Protein AF-A0A1B1ZLS1-F1 (afdb_monomer)

Mean predicted aligned error: 13.49 Å

Radius of gyration: 28.77 Å; Cα contacts (8 Å, |Δi|>4): 94; chains: 1; bounding box: 48×84×55 Å

Foldseek 3Di:
DPDALQNLLQVLLVVVVLLVVLLVQFDADPVQFTPNCCVPVVDGHGPPDSSNSSSVSSVVVNVVVPPPPDPPPDPPPDDDDDDDDDDDDDDDD

Nearest PDB structures (foldseek):
  6x26-assembly1_I  TM=3.220E-01  e=4.247E+00  Escherichia coli

Structure (mmCIF, N/CA/C/O backbone):
data_AF-A0A1B1ZLS1-F1
#
_entry.id   AF-A0A1B1ZLS1-F1
#
loop_
_atom_site.group_PDB
_atom_site.id
_atom_site.type_symbol
_atom_site.label_atom_id
_atom_site.label_alt_id
_atom_site.label_comp_id
_atom_site.label_asym_id
_atom_site.label_entity_id
_atom_site.label_seq_id
_atom_site.pdbx_PDB_ins_code
_atom_site.Cartn_x
_atom_site.Cartn_y
_atom_site.Cartn_z
_atom_site.occupancy
_atom_site.B_iso_or_equiv
_atom_site.auth_seq_id
_atom_site.auth_comp_id
_atom_site.auth_asym_id
_atom_site.auth_atom_id
_atom_site.pdbx_PDB_model_num
ATOM 1 N N . MET A 1 1 ? -14.140 11.922 -5.857 1.00 44.97 1 MET A N 1
ATOM 2 C CA . MET A 1 1 ? -13.443 10.874 -6.634 1.00 44.97 1 MET A CA 1
ATOM 3 C C . MET A 1 1 ? -12.760 9.905 -5.676 1.00 44.97 1 MET A C 1
ATOM 5 O O . MET A 1 1 ? -11.661 10.181 -5.214 1.00 44.97 1 MET A O 1
ATOM 9 N N . THR A 1 2 ? -13.402 8.796 -5.311 1.00 52.16 2 THR A N 1
ATOM 10 C CA . THR A 1 2 ? -12.696 7.686 -4.654 1.00 52.16 2 THR A CA 1
ATOM 11 C C . THR A 1 2 ? -11.894 6.959 -5.724 1.00 52.16 2 THR A C 1
ATOM 13 O O . THR A 1 2 ? -12.489 6.278 -6.550 1.00 52.16 2 THR A O 1
ATOM 16 N N . ARG A 1 3 ? -10.568 7.144 -5.748 1.00 62.81 3 ARG A N 1
ATOM 17 C CA . ARG A 1 3 ? -9.669 6.304 -6.556 1.00 62.81 3 ARG A CA 1
ATOM 18 C C . ARG A 1 3 ? -9.963 4.841 -6.217 1.00 62.81 3 ARG A C 1
ATOM 20 O O . ARG A 1 3 ? -9.918 4.478 -5.038 1.00 62.81 3 ARG A O 1
ATOM 27 N N . ASP A 1 4 ? -10.329 4.056 -7.223 1.00 87.62 4 ASP A N 1
ATOM 28 C CA . ASP A 1 4 ? -10.659 2.645 -7.052 1.00 87.62 4 ASP A CA 1
ATOM 29 C C . ASP A 1 4 ? -9.405 1.858 -6.634 1.00 87.62 4 ASP A C 1
ATOM 31 O O . ASP A 1 4 ? -8.278 2.225 -6.984 1.00 87.62 4 ASP A O 1
ATOM 35 N N . VAL A 1 5 ? -9.584 0.775 -5.873 1.00 86.94 5 VAL A N 1
ATOM 36 C CA . VAL A 1 5 ? -8.478 -0.103 -5.445 1.00 86.94 5 VAL A CA 1
ATOM 37 C C . VAL A 1 5 ? -7.700 -0.624 -6.659 1.00 86.94 5 VAL A C 1
ATOM 39 O O . VAL A 1 5 ? -6.477 -0.734 -6.591 1.00 86.94 5 VAL A O 1
ATOM 42 N N . SER A 1 6 ? -8.380 -0.844 -7.785 1.00 91.25 6 SER A N 1
ATOM 43 C CA . SER A 1 6 ? -7.782 -1.306 -9.040 1.00 91.25 6 SER A CA 1
ATOM 44 C C . SER A 1 6 ? -6.842 -0.278 -9.669 1.00 91.25 6 SER A C 1
ATOM 46 O O . SER A 1 6 ? -5.780 -0.642 -10.172 1.00 91.25 6 SER A O 1
ATOM 48 N N . ASP A 1 7 ? -7.192 1.009 -9.631 1.00 91.38 7 ASP A N 1
ATOM 49 C CA . ASP A 1 7 ? -6.336 2.069 -10.177 1.00 91.38 7 ASP A CA 1
ATOM 50 C C . ASP A 1 7 ? -5.072 2.229 -9.342 1.00 91.38 7 ASP A C 1
ATOM 52 O O . ASP A 1 7 ? -3.968 2.342 -9.877 1.00 91.38 7 ASP A O 1
ATOM 56 N N . LEU A 1 8 ? -5.223 2.171 -8.017 1.00 92.88 8 LEU A N 1
ATOM 57 C CA . LEU A 1 8 ? -4.078 2.180 -7.120 1.00 92.88 8 LEU A CA 1
ATOM 58 C C . LEU A 1 8 ? -3.209 0.928 -7.311 1.00 92.88 8 LEU A C 1
ATOM 60 O O . LEU A 1 8 ? -1.987 1.035 -7.325 1.00 92.88 8 LEU A O 1
ATOM 64 N N . ALA A 1 9 ? -3.815 -0.242 -7.513 1.00 94.31 9 ALA A N 1
ATOM 65 C CA . ALA A 1 9 ? -3.086 -1.480 -7.764 1.00 94.31 9 ALA A CA 1
ATOM 66 C C . ALA A 1 9 ? -2.235 -1.412 -9.039 1.00 94.31 9 ALA A C 1
ATOM 68 O O . ALA A 1 9 ? -1.094 -1.869 -9.030 1.00 94.31 9 ALA A O 1
ATOM 69 N N . ARG A 1 10 ? -2.752 -0.808 -10.119 1.00 93.38 10 ARG A N 1
ATOM 70 C CA . ARG A 1 10 ? -1.990 -0.598 -11.363 1.00 93.38 10 ARG A CA 1
ATOM 71 C C . ARG A 1 10 ? -0.774 0.293 -11.136 1.00 93.38 10 ARG A C 1
ATOM 73 O O . ARG A 1 10 ? 0.308 -0.069 -11.576 1.00 93.38 10 ARG A O 1
ATOM 80 N N . LEU A 1 11 ? -0.936 1.396 -10.402 1.00 93.19 11 LEU A N 1
ATOM 81 C CA . LEU A 1 11 ? 0.181 2.276 -10.038 1.00 93.19 11 LEU A CA 1
ATOM 82 C C . LEU A 1 11 ? 1.234 1.534 -9.198 1.00 93.19 11 LEU A C 1
ATOM 84 O O . LEU A 1 11 ? 2.431 1.641 -9.454 1.00 93.19 11 LEU A O 1
ATOM 88 N N . LEU A 1 12 ? 0.793 0.741 -8.218 1.00 94.75 12 LEU A N 1
ATOM 89 C CA . LEU A 1 12 ? 1.678 -0.027 -7.337 1.00 94.75 12 LEU A CA 1
ATOM 90 C C . LEU A 1 12 ? 2.355 -1.219 -8.028 1.00 94.75 12 LEU A C 1
ATOM 92 O O . LEU A 1 12 ? 3.385 -1.690 -7.543 1.00 94.75 12 LEU A O 1
ATOM 96 N N . ALA A 1 13 ? 1.815 -1.715 -9.141 1.00 94.06 13 ALA A N 1
ATOM 97 C CA . ALA A 1 13 ? 2.457 -2.763 -9.933 1.00 94.06 13 ALA A CA 1
ATOM 98 C C . ALA A 1 13 ? 3.797 -2.293 -10.526 1.00 94.06 13 ALA A C 1
ATOM 100 O O . ALA A 1 13 ? 4.709 -3.101 -10.655 1.00 94.06 13 ALA A O 1
ATOM 101 N N . ASP A 1 14 ? 3.932 -0.994 -10.810 1.00 94.12 14 ASP A N 1
ATOM 102 C CA . ASP A 1 14 ? 5.158 -0.387 -11.349 1.00 94.12 14 ASP A CA 1
ATOM 103 C C . ASP A 1 14 ? 6.112 0.149 -10.261 1.00 94.12 14 ASP A C 1
ATOM 105 O O . ASP A 1 14 ? 7.201 0.619 -10.570 1.00 94.12 14 ASP A O 1
ATOM 109 N N . HIS A 1 15 ? 5.710 0.121 -8.983 1.00 94.44 15 HIS A N 1
ATOM 110 C CA . HIS A 1 15 ? 6.441 0.753 -7.875 1.00 94.44 15 HIS A CA 1
ATOM 111 C C . HIS A 1 15 ? 6.757 -0.257 -6.764 1.00 94.44 15 HIS A C 1
ATOM 113 O O . HIS A 1 15 ? 6.161 -0.231 -5.683 1.00 94.44 15 HIS A O 1
ATOM 119 N N . ASP A 1 16 ? 7.718 -1.143 -7.023 1.00 91.25 16 ASP A N 1
ATOM 120 C CA . ASP A 1 16 ? 8.072 -2.273 -6.154 1.00 91.25 16 ASP A CA 1
ATOM 121 C C . ASP A 1 16 ? 8.405 -1.870 -4.713 1.00 91.25 16 ASP A C 1
ATOM 123 O O . ASP A 1 16 ? 7.853 -2.442 -3.771 1.00 91.25 16 ASP A O 1
ATOM 127 N N . THR A 1 17 ? 9.242 -0.846 -4.522 1.00 94.44 17 THR A N 1
ATOM 128 C CA . THR A 1 17 ? 9.637 -0.376 -3.184 1.00 94.44 17 THR A CA 1
ATOM 129 C C . THR A 1 17 ? 8.445 0.157 -2.393 1.00 94.44 17 THR A C 1
ATOM 131 O O . THR A 1 17 ? 8.269 -0.181 -1.223 1.00 94.44 17 THR A O 1
ATOM 134 N N . LEU A 1 18 ? 7.587 0.961 -3.031 1.00 94.38 18 LEU A N 1
ATOM 135 C CA . LEU A 1 18 ? 6.393 1.510 -2.387 1.00 94.38 18 LEU A CA 1
ATOM 136 C C . LEU A 1 18 ? 5.406 0.396 -2.035 1.00 94.38 18 LEU A C 1
ATOM 138 O O . LEU A 1 18 ? 4.865 0.362 -0.931 1.00 94.38 18 LEU A O 1
ATOM 142 N N . ARG A 1 19 ? 5.202 -0.549 -2.953 1.00 95.69 19 ARG A N 1
ATOM 143 C CA . ARG A 1 19 ? 4.355 -1.720 -2.735 1.00 95.69 19 ARG A CA 1
ATOM 144 C C . ARG A 1 19 ? 4.847 -2.560 -1.555 1.00 95.69 19 ARG A C 1
ATOM 146 O O . ARG A 1 19 ? 4.048 -2.893 -0.681 1.00 95.69 19 ARG A O 1
ATOM 153 N N . ALA A 1 20 ? 6.143 -2.863 -1.501 1.00 94.12 20 ALA A N 1
ATOM 154 C CA . ALA A 1 20 ? 6.748 -3.613 -0.403 1.00 94.12 20 ALA A CA 1
ATOM 155 C C . ALA A 1 20 ? 6.587 -2.882 0.940 1.00 94.12 20 ALA A C 1
ATOM 157 O O . ALA A 1 20 ? 6.180 -3.492 1.929 1.00 94.12 20 ALA A O 1
ATOM 158 N N . ALA A 1 21 ? 6.814 -1.565 0.964 1.00 95.69 21 ALA A N 1
ATOM 159 C CA . ALA A 1 21 ? 6.628 -0.747 2.159 1.00 95.69 21 ALA A CA 1
ATOM 160 C C . ALA A 1 21 ? 5.172 -0.755 2.653 1.00 95.69 21 ALA A C 1
ATOM 162 O O . ALA A 1 21 ? 4.930 -0.882 3.857 1.00 95.69 21 ALA A O 1
ATOM 163 N N . LEU A 1 22 ? 4.197 -0.673 1.741 1.00 95.12 22 LEU A N 1
ATOM 164 C CA . LEU A 1 22 ? 2.777 -0.739 2.088 1.00 95.12 22 LEU A CA 1
ATOM 165 C C . LEU A 1 22 ? 2.397 -2.097 2.683 1.00 95.12 22 LEU A C 1
ATOM 167 O O . LEU A 1 22 ? 1.715 -2.125 3.705 1.00 95.12 22 LEU A O 1
ATOM 171 N N . LEU A 1 23 ? 2.859 -3.204 2.094 1.00 95.81 23 LEU A N 1
ATOM 172 C CA . LEU A 1 23 ? 2.601 -4.552 2.614 1.00 95.81 23 LEU A CA 1
ATOM 173 C C . LEU A 1 23 ? 3.238 -4.775 3.991 1.00 95.81 23 LEU A C 1
ATOM 175 O O . LEU A 1 23 ? 2.603 -5.359 4.866 1.00 95.81 23 LEU A O 1
ATOM 179 N N . ALA A 1 24 ? 4.457 -4.276 4.199 1.00 95.56 24 ALA A N 1
ATOM 180 C CA . ALA A 1 24 ? 5.160 -4.400 5.473 1.00 95.56 24 ALA A CA 1
ATOM 181 C C . ALA A 1 24 ? 4.532 -3.535 6.580 1.00 95.56 24 ALA A C 1
ATOM 183 O O . ALA A 1 24 ? 4.461 -3.944 7.738 1.00 95.56 24 ALA A O 1
ATOM 184 N N . THR A 1 25 ? 4.065 -2.335 6.232 1.00 95.12 25 THR A N 1
ATOM 185 C CA . THR A 1 25 ? 3.588 -1.349 7.214 1.00 95.12 25 THR A CA 1
ATOM 186 C C . THR A 1 25 ? 2.113 -1.548 7.552 1.00 95.12 25 THR A C 1
ATOM 188 O O . TH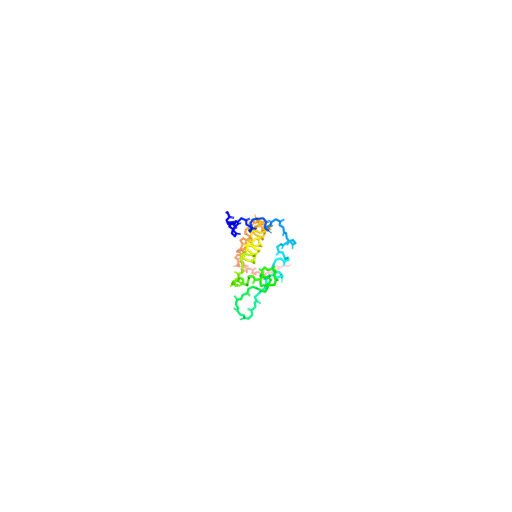R A 1 25 ? 1.717 -1.497 8.721 1.00 95.12 25 THR A O 1
ATOM 19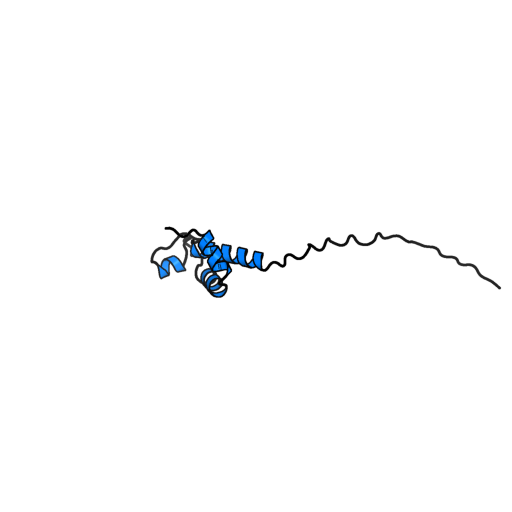1 N N . HIS A 1 26 ? 1.269 -1.804 6.551 1.00 95.12 26 HIS A N 1
ATOM 192 C CA . HIS A 1 26 ? -0.153 -2.048 6.762 1.00 95.12 26 HIS A CA 1
ATOM 193 C C . HIS A 1 26 ? -0.373 -3.507 7.139 1.00 95.12 26 HIS A C 1
ATOM 195 O O . HIS A 1 26 ? -0.532 -4.352 6.267 1.00 95.12 26 HIS A O 1
ATOM 201 N N . THR A 1 27 ? -0.440 -3.771 8.444 1.00 94.75 27 THR A N 1
ATOM 202 C CA . THR A 1 27 ? -0.663 -5.101 9.033 1.00 94.75 27 THR A CA 1
ATOM 203 C C . THR A 1 27 ? -1.948 -5.161 9.863 1.00 94.75 27 THR A C 1
ATOM 205 O O . THR A 1 27 ? -2.496 -4.126 10.270 1.00 94.75 27 THR A O 1
ATOM 208 N N . ALA A 1 28 ? -2.438 -6.377 10.112 1.00 94.81 28 ALA A N 1
ATOM 209 C CA . ALA A 1 28 ? -3.596 -6.627 10.964 1.00 94.81 28 ALA A CA 1
ATOM 210 C C . ALA 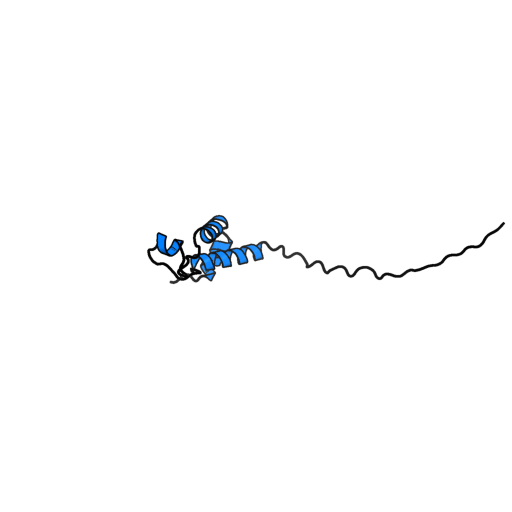A 1 28 ? -3.281 -6.366 12.447 1.00 94.81 28 ALA A C 1
ATOM 212 O O . ALA A 1 28 ? -2.212 -6.710 12.954 1.00 94.81 28 ALA A O 1
ATOM 213 N N . ARG A 1 29 ? -4.241 -5.781 13.163 1.00 92.00 29 ARG A N 1
ATOM 214 C CA . ARG A 1 29 ? -4.306 -5.759 14.628 1.00 92.00 29 ARG A CA 1
ATOM 215 C C . ARG A 1 29 ? -5.240 -6.873 15.128 1.00 92.00 29 ARG A C 1
ATOM 217 O O . ARG A 1 29 ? -6.116 -7.302 14.375 1.00 92.00 29 ARG A O 1
ATOM 224 N N . PRO A 1 30 ? -5.129 -7.282 16.407 1.00 92.38 30 PRO A N 1
ATOM 225 C CA . PRO A 1 30 ? -6.036 -8.269 17.007 1.00 92.38 30 PRO A CA 1
ATOM 226 C C . PRO A 1 30 ? -7.522 -7.875 16.980 1.00 92.38 30 PRO A C 1
ATOM 228 O O . PRO A 1 30 ? -8.387 -8.737 17.004 1.00 92.38 30 PRO A O 1
ATOM 231 N N . ASP A 1 31 ? -7.828 -6.578 16.894 1.00 91.19 31 ASP A N 1
ATOM 232 C CA . ASP A 1 31 ? -9.190 -6.029 16.820 1.00 91.19 31 ASP A CA 1
ATOM 233 C C . ASP A 1 31 ? -9.798 -6.063 15.399 1.00 91.19 31 ASP A C 1
ATOM 235 O O . ASP A 1 31 ? -10.850 -5.471 15.153 1.00 91.19 31 ASP A O 1
ATOM 239 N N . GLY A 1 32 ? -9.130 -6.716 14.441 1.00 93.31 32 GLY A N 1
ATOM 240 C CA . GLY A 1 32 ? -9.578 -6.811 13.050 1.00 93.31 32 GLY A CA 1
ATOM 241 C C . GLY A 1 32 ? -9.404 -5.519 12.245 1.00 93.31 32 GLY A C 1
ATOM 242 O O . GLY A 1 32 ? -10.003 -5.370 11.174 1.00 93.31 32 GLY A O 1
ATOM 243 N N . ARG A 1 33 ? -8.604 -4.564 12.733 1.00 94.06 33 ARG A N 1
ATOM 244 C CA . ARG A 1 33 ? -8.324 -3.290 12.053 1.00 94.06 33 ARG A CA 1
ATOM 245 C C . ARG A 1 33 ? -6.891 -3.227 11.539 1.00 94.06 33 ARG A C 1
ATOM 247 O O . ARG A 1 33 ? -6.024 -4.000 11.935 1.00 94.06 33 ARG A O 1
ATOM 254 N N . CYS A 1 34 ? -6.617 -2.288 10.641 1.00 94.81 34 CYS A N 1
ATOM 255 C CA . CYS A 1 34 ? -5.259 -2.037 10.175 1.00 94.81 34 CYS A CA 1
ATOM 256 C C . CYS A 1 34 ? -4.471 -1.201 11.195 1.00 94.81 34 CYS A C 1
ATOM 258 O O . CYS A 1 34 ? -4.910 -0.116 11.590 1.00 94.81 34 CYS A O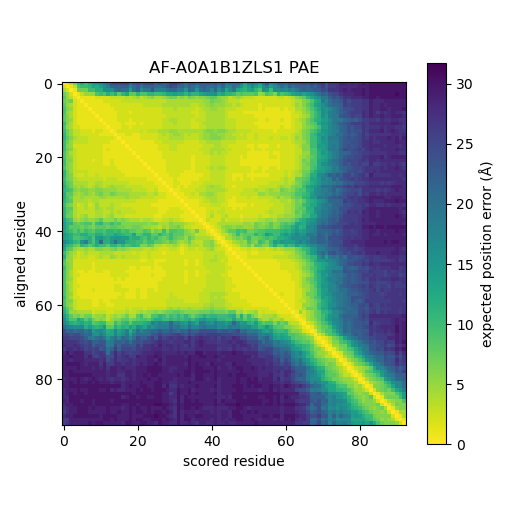 1
ATOM 260 N N . ARG A 1 35 ? -3.272 -1.676 11.565 1.00 92.25 35 ARG A N 1
ATOM 261 C CA . ARG A 1 35 ? -2.351 -0.987 12.483 1.00 92.25 35 ARG A CA 1
ATOM 262 C C . ARG A 1 35 ? -1.980 0.405 11.978 1.00 92.25 35 ARG A C 1
ATOM 264 O O . ARG A 1 35 ? -2.193 1.385 12.687 1.00 92.25 35 ARG A O 1
ATOM 271 N N . ALA A 1 36 ? -1.489 0.477 10.745 1.00 92.06 36 ALA A N 1
ATOM 272 C CA . ALA A 1 36 ? -0.969 1.702 10.152 1.00 92.06 36 ALA A CA 1
ATOM 273 C C . ALA A 1 36 ? -2.052 2.749 9.863 1.00 92.06 36 ALA A C 1
ATOM 275 O O . ALA A 1 36 ? -1.792 3.942 9.976 1.00 92.06 36 ALA A O 1
ATOM 276 N N . CYS A 1 37 ? -3.275 2.339 9.509 1.00 91.38 37 CYS A N 1
ATOM 277 C CA . CYS A 1 37 ? -4.369 3.297 9.329 1.00 91.38 37 CYS A CA 1
ATOM 278 C C . CYS A 1 37 ? -4.739 3.962 10.660 1.00 91.38 37 CYS A C 1
ATOM 280 O O . CYS A 1 37 ? -4.875 5.184 10.713 1.00 91.38 37 CYS A O 1
ATOM 282 N N . GLY A 1 38 ? -4.825 3.177 11.741 1.00 86.88 38 GLY A N 1
ATOM 283 C CA . GLY A 1 38 ? -5.110 3.707 13.073 1.00 86.88 38 GLY A CA 1
ATOM 284 C C . GLY A 1 38 ? -4.045 4.689 13.564 1.00 86.88 38 GLY A C 1
ATOM 285 O O . GLY A 1 38 ? -4.399 5.735 14.093 1.00 86.88 38 GLY A O 1
ATOM 286 N N . SER A 1 39 ? -2.759 4.393 13.351 1.00 83.56 39 SER A N 1
ATOM 287 C CA . SER A 1 39 ? -1.666 5.266 13.803 1.00 83.56 39 SER A CA 1
ATOM 288 C C . SER A 1 39 ? -1.472 6.516 12.941 1.00 83.56 39 SER A C 1
ATOM 290 O O . SER A 1 39 ? -1.139 7.562 13.480 1.00 83.56 39 SER A O 1
ATOM 292 N N . GLN A 1 40 ? -1.662 6.429 11.620 1.00 83.94 40 GLN A N 1
ATOM 293 C CA . GLN A 1 40 ? -1.369 7.542 10.702 1.00 83.94 40 GLN A CA 1
ATOM 294 C C . GLN A 1 40 ? -2.550 8.491 10.496 1.00 83.94 40 GLN A C 1
ATOM 296 O O . GLN A 1 40 ? -2.351 9.679 10.279 1.00 83.94 40 GLN A O 1
ATOM 301 N N . THR A 1 41 ? -3.779 7.970 10.513 1.00 76.94 41 THR A N 1
ATOM 302 C CA . THR A 1 41 ? -4.975 8.757 10.157 1.00 76.94 41 THR A CA 1
ATOM 303 C C . THR A 1 41 ? -5.934 8.953 11.325 1.00 76.94 41 THR A C 1
ATOM 305 O O . THR A 1 41 ? -6.961 9.601 11.165 1.00 76.94 41 THR A O 1
ATOM 308 N N . GLY A 1 42 ? -5.673 8.318 12.475 1.00 76.69 42 GLY A N 1
ATOM 309 C CA . GLY A 1 42 ? -6.646 8.191 13.567 1.00 76.69 42 GLY A CA 1
ATOM 310 C C . GLY A 1 42 ? -7.852 7.301 13.222 1.00 76.69 42 GLY A C 1
ATOM 311 O O . GLY A 1 42 ? -8.588 6.879 14.110 1.00 76.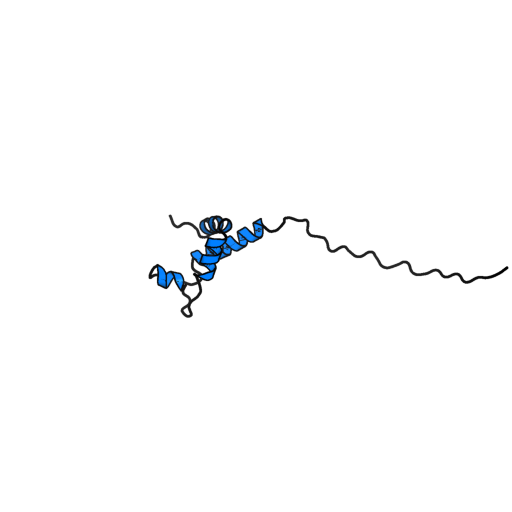69 42 GLY A O 1
ATOM 312 N N . LEU A 1 43 ? -8.037 6.946 11.944 1.00 76.19 43 LEU A N 1
ATOM 313 C CA . LEU A 1 43 ? -9.104 6.089 11.449 1.00 76.19 43 LEU A CA 1
ATOM 314 C C . LEU A 1 43 ? -8.576 4.668 11.263 1.00 76.19 43 LEU A C 1
ATOM 316 O O . LEU A 1 43 ? -7.926 4.315 10.277 1.00 76.19 43 LEU A O 1
ATOM 320 N N . ALA A 1 44 ? -8.893 3.807 12.224 1.00 77.88 44 ALA A N 1
ATOM 321 C CA . ALA A 1 44 ? -8.566 2.393 12.152 1.00 77.88 44 ALA A CA 1
ATOM 322 C C . ALA A 1 44 ? -9.517 1.678 11.171 1.00 77.88 44 ALA A C 1
ATOM 324 O O . ALA A 1 44 ? -10.523 1.087 11.558 1.00 77.88 44 ALA A O 1
ATOM 325 N N . SER A 1 45 ? -9.195 1.763 9.877 1.00 83.88 45 SER A N 1
ATOM 326 C CA . SER A 1 45 ? -9.911 1.049 8.813 1.00 83.88 45 SER A CA 1
ATOM 327 C C . SER A 1 45 ? -9.924 -0.458 9.080 1.00 83.88 45 SER A C 1
ATOM 329 O O . SER A 1 45 ? -8.925 -1.013 9.547 1.00 83.88 45 SER A O 1
ATOM 331 N N . ARG A 1 46 ? -11.037 -1.127 8.750 1.00 91.25 46 ARG A N 1
ATOM 332 C CA . ARG A 1 46 ? -11.151 -2.591 8.829 1.00 91.25 46 ARG A CA 1
ATOM 333 C C . ARG A 1 46 ? -10.042 -3.252 8.008 1.00 91.25 46 ARG A C 1
ATOM 335 O O . ARG A 1 46 ? -9.681 -2.764 6.937 1.00 91.25 46 ARG A O 1
ATOM 342 N N . TRP A 1 47 ? -9.489 -4.336 8.536 1.00 92.00 47 TRP A N 1
ATOM 343 C CA . TRP A 1 47 ? -8.534 -5.175 7.828 1.00 92.00 47 TRP A CA 1
ATOM 344 C C . TRP A 1 47 ? -9.256 -6.145 6.867 1.00 92.00 47 TRP A 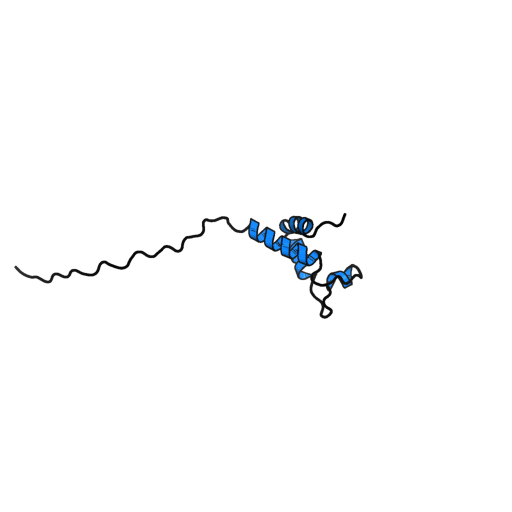C 1
ATOM 346 O O . TRP A 1 47 ? -10.276 -6.713 7.263 1.00 92.00 47 TRP A O 1
ATOM 356 N N . PRO A 1 48 ? -8.740 -6.377 5.645 1.00 94.19 48 PRO A N 1
ATOM 357 C CA . PRO A 1 48 ? -7.641 -5.654 5.007 1.00 94.19 48 PRO A CA 1
ATOM 358 C C . PRO A 1 48 ? -8.064 -4.238 4.600 1.00 94.19 48 PRO A C 1
ATOM 360 O O . PRO A 1 48 ? -9.169 -4.006 4.114 1.00 94.19 48 PRO A O 1
ATOM 363 N N . CYS A 1 49 ? -7.168 -3.268 4.793 1.00 93.81 49 CYS A N 1
ATOM 364 C CA . CYS A 1 49 ? -7.437 -1.897 4.360 1.00 93.81 49 CYS A CA 1
ATOM 365 C C . CYS A 1 49 ? -7.256 -1.752 2.838 1.00 93.81 49 CYS A C 1
ATOM 367 O O . CYS A 1 49 ? -6.623 -2.590 2.189 1.00 93.81 49 CYS A O 1
ATOM 369 N N . ARG A 1 50 ? -7.768 -0.655 2.262 1.00 92.69 50 ARG A N 1
ATOM 370 C CA . ARG A 1 50 ? -7.671 -0.388 0.814 1.00 92.69 50 ARG A CA 1
ATOM 371 C C . ARG A 1 50 ? -6.226 -0.341 0.309 1.00 92.69 50 ARG A C 1
ATOM 373 O O . ARG A 1 50 ? -5.959 -0.861 -0.765 1.00 92.69 50 ARG A O 1
ATOM 380 N N . LEU A 1 51 ? -5.304 0.231 1.089 1.00 93.06 51 LEU A N 1
ATOM 381 C CA . LEU A 1 51 ? -3.885 0.319 0.719 1.00 93.06 51 LEU A CA 1
ATOM 382 C C . LEU A 1 51 ? -3.216 -1.057 0.680 1.00 93.06 51 LEU A C 1
ATOM 384 O O . LEU A 1 51 ? -2.522 -1.366 -0.281 1.00 93.06 51 LEU A O 1
ATOM 388 N N . HIS A 1 52 ? -3.483 -1.899 1.681 1.00 95.31 52 HIS A N 1
ATOM 389 C CA . HIS A 1 52 ? -2.992 -3.276 1.692 1.00 95.31 52 HIS A CA 1
ATOM 390 C C . HIS A 1 52 ? -3.563 -4.072 0.511 1.00 95.31 52 HIS A C 1
ATOM 392 O O . HIS A 1 52 ? -2.813 -4.682 -0.242 1.00 95.31 52 HIS A O 1
ATOM 398 N N . SER A 1 53 ? -4.877 -3.976 0.285 1.00 95.38 53 SER A N 1
ATOM 399 C CA . SER A 1 53 ? -5.556 -4.675 -0.816 1.00 95.38 53 SER A CA 1
ATOM 400 C C . SER A 1 53 ? -5.006 -4.258 -2.186 1.00 95.38 53 SER A C 1
ATOM 402 O O . SER A 1 53 ? -4.730 -5.108 -3.030 1.00 95.38 53 SER A O 1
ATOM 404 N N . ALA A 1 54 ? -4.785 -2.956 -2.395 1.00 95.62 54 ALA A N 1
ATOM 405 C CA . ALA A 1 54 ? -4.194 -2.445 -3.626 1.00 95.62 54 ALA A CA 1
ATOM 406 C C . ALA A 1 54 ? -2.738 -2.902 -3.799 1.00 95.62 54 ALA A C 1
ATOM 408 O O . ALA A 1 54 ? -2.341 -3.244 -4.909 1.00 95.62 54 ALA A O 1
ATOM 409 N N . ALA A 1 55 ? -1.946 -2.940 -2.723 1.00 95.88 55 ALA A N 1
ATOM 410 C CA . ALA A 1 55 ? -0.562 -3.401 -2.775 1.00 95.88 55 ALA A CA 1
ATOM 411 C C . ALA A 1 55 ? -0.466 -4.901 -3.092 1.00 95.88 55 ALA A C 1
ATOM 413 O O . ALA A 1 55 ? 0.342 -5.292 -3.935 1.00 95.88 55 ALA A O 1
ATOM 414 N N . GLU A 1 56 ? -1.324 -5.738 -2.502 1.00 96.25 56 GLU A N 1
ATOM 415 C CA . GLU A 1 56 ? -1.398 -7.160 -2.854 1.00 96.25 56 GLU A CA 1
ATOM 416 C C . GLU A 1 56 ? -1.844 -7.368 -4.306 1.00 96.25 56 GLU A C 1
ATOM 418 O O . GLU A 1 56 ? -1.297 -8.207 -5.022 1.00 96.25 56 GLU A O 1
ATOM 423 N N . GLN A 1 57 ? -2.850 -6.618 -4.765 1.00 95.88 57 GLN A N 1
ATOM 424 C CA . GLN A 1 57 ? -3.302 -6.691 -6.153 1.00 95.88 57 GLN A CA 1
ATOM 425 C C . GLN A 1 57 ? -2.209 -6.213 -7.120 1.00 95.88 57 GLN A C 1
ATOM 427 O O . GLN A 1 57 ? -1.971 -6.865 -8.132 1.00 95.88 57 GLN A O 1
ATOM 432 N N . GLY A 1 58 ? -1.485 -5.144 -6.784 1.00 95.25 58 GLY A N 1
ATOM 433 C CA . GLY A 1 58 ? -0.325 -4.683 -7.545 1.00 95.25 58 GLY A CA 1
ATOM 434 C C . GLY A 1 58 ? 0.792 -5.727 -7.608 1.00 95.25 58 GLY A C 1
ATOM 435 O O . GLY A 1 58 ? 1.409 -5.888 -8.656 1.00 95.25 58 GLY A O 1
ATOM 436 N N . ALA A 1 59 ? 1.016 -6.493 -6.534 1.00 94.06 59 ALA A N 1
ATOM 437 C CA . ALA A 1 59 ? 2.026 -7.555 -6.506 1.00 94.06 59 ALA A CA 1
ATOM 438 C C . ALA A 1 59 ? 1.653 -8.705 -7.448 1.00 94.06 59 ALA A C 1
ATOM 440 O O . ALA A 1 59 ? 2.508 -9.202 -8.179 1.00 94.06 59 ALA A O 1
ATOM 441 N N . ARG A 1 60 ? 0.367 -9.083 -7.472 1.00 93.94 60 ARG A N 1
ATOM 442 C CA . ARG A 1 60 ? -0.169 -10.071 -8.420 1.00 93.94 60 ARG A CA 1
ATOM 443 C C . ARG A 1 60 ? 0.017 -9.607 -9.867 1.00 93.94 60 ARG A C 1
ATOM 445 O O . ARG A 1 60 ? 0.608 -10.330 -10.659 1.00 93.94 60 ARG A O 1
ATOM 452 N N . LEU A 1 61 ? -0.374 -8.367 -10.173 1.00 94.06 61 LEU A N 1
ATOM 453 C CA . LEU A 1 61 ? -0.204 -7.778 -11.508 1.00 94.06 61 LEU A CA 1
ATOM 454 C C . LEU A 1 61 ? 1.269 -7.718 -11.939 1.00 94.06 61 LEU A C 1
ATOM 456 O O . LEU A 1 61 ? 1.583 -8.021 -13.087 1.00 94.06 61 LEU A O 1
ATOM 460 N N . ALA A 1 62 ? 2.178 -7.345 -11.036 1.00 90.94 62 ALA A N 1
ATOM 461 C CA . ALA A 1 62 ? 3.609 -7.333 -11.319 1.00 90.94 62 ALA A CA 1
ATOM 462 C C . ALA A 1 62 ? 4.139 -8.750 -11.595 1.00 90.94 62 ALA A C 1
ATOM 464 O O . ALA A 1 62 ? 4.868 -8.945 -12.564 1.00 90.94 62 ALA A O 1
ATOM 465 N N . GLY A 1 63 ? 3.738 -9.743 -10.796 1.00 88.75 63 GLY A N 1
ATOM 466 C CA . GLY A 1 63 ? 4.101 -11.146 -11.007 1.00 88.75 63 GLY A CA 1
ATOM 467 C C . GLY A 1 63 ? 3.593 -11.704 -12.338 1.00 88.75 63 GLY A C 1
ATOM 468 O O . GLY A 1 63 ? 4.335 -12.399 -13.026 1.00 88.75 63 GLY A O 1
ATOM 469 N N . ASP A 1 64 ? 2.375 -11.343 -12.746 1.00 81.31 64 ASP A N 1
ATOM 470 C CA . ASP A 1 64 ? 1.805 -11.750 -14.036 1.00 81.31 64 ASP A CA 1
ATOM 471 C C . ASP A 1 64 ? 2.539 -11.119 -15.228 1.00 81.31 64 ASP A C 1
ATOM 473 O O . ASP A 1 64 ? 2.742 -11.786 -16.239 1.00 81.31 64 ASP A O 1
ATOM 477 N N . ARG A 1 65 ? 2.998 -9.865 -15.107 1.00 77.19 65 ARG A N 1
ATOM 478 C CA . ARG A 1 65 ? 3.820 -9.204 -16.141 1.00 77.19 65 ARG A CA 1
ATOM 479 C C . ARG A 1 65 ? 5.205 -9.832 -16.281 1.00 77.19 65 ARG A C 1
ATOM 481 O O . ARG A 1 65 ? 5.727 -9.916 -17.387 1.00 77.19 65 ARG A O 1
ATOM 488 N N . HIS A 1 66 ? 5.799 -10.252 -15.165 1.00 65.25 66 HIS A N 1
ATOM 489 C CA . HIS A 1 66 ? 7.119 -10.884 -15.144 1.00 65.25 66 HIS A CA 1
ATOM 490 C C . HIS A 1 66 ? 7.068 -12.385 -15.402 1.00 65.25 66 HIS A C 1
ATOM 492 O O . HIS A 1 66 ? 8.122 -12.993 -15.583 1.00 65.25 66 HIS A O 1
ATOM 498 N N . ARG A 1 67 ? 5.879 -13.003 -15.419 1.00 63.59 67 ARG A N 1
ATOM 499 C CA . ARG A 1 67 ? 5.734 -14.407 -15.778 1.00 63.59 67 ARG A CA 1
ATOM 500 C C . ARG A 1 67 ? 6.160 -14.538 -17.239 1.00 63.59 67 ARG A C 1
ATOM 502 O O . ARG A 1 67 ? 5.425 -14.071 -18.111 1.00 63.59 67 ARG A O 1
ATOM 509 N N . PRO A 1 68 ? 7.314 -15.165 -17.536 1.00 53.94 68 PRO A N 1
ATOM 510 C CA . PRO A 1 68 ? 7.706 -15.361 -18.914 1.00 53.94 68 PRO A CA 1
ATOM 511 C C . PRO A 1 68 ? 6.581 -16.148 -19.570 1.00 53.94 68 PRO A C 1
ATOM 513 O O . PRO A 1 68 ? 6.213 -17.236 -19.114 1.00 53.94 68 PRO A O 1
ATOM 516 N N . THR A 1 69 ? 6.007 -15.579 -20.624 1.00 59.09 69 THR A N 1
ATOM 517 C CA . THR A 1 69 ? 5.032 -16.238 -21.495 1.00 59.09 69 THR A CA 1
ATOM 518 C C . THR A 1 69 ? 5.771 -17.278 -22.343 1.00 59.09 69 THR A C 1
ATOM 520 O O . THR A 1 69 ? 5.734 -17.270 -23.564 1.00 59.09 69 THR A O 1
ATOM 523 N N . GLY A 1 70 ? 6.552 -18.137 -21.691 1.00 56.09 70 GLY A N 1
ATOM 524 C CA . GLY A 1 70 ? 7.211 -19.261 -22.321 1.00 56.09 70 GLY A CA 1
ATOM 525 C C . GLY A 1 70 ? 6.175 -20.349 -22.587 1.00 56.09 70 GLY A C 1
ATOM 526 O O . GLY A 1 70 ? 5.255 -20.522 -21.777 1.00 56.09 70 GLY A O 1
ATOM 527 N N . PRO A 1 71 ? 6.300 -21.090 -23.700 1.00 53.19 71 PRO A N 1
ATOM 528 C CA . PRO A 1 71 ? 5.419 -22.213 -23.963 1.00 53.19 71 PRO A CA 1
ATOM 529 C C . PRO A 1 71 ? 5.498 -23.172 -22.774 1.00 53.19 71 PRO A C 1
ATOM 531 O O . PRO A 1 71 ? 6.590 -23.484 -22.285 1.00 53.19 71 PRO A O 1
ATOM 534 N N . ARG A 1 72 ? 4.335 -23.617 -22.281 1.00 59.34 72 ARG A N 1
ATOM 535 C CA . ARG A 1 72 ? 4.276 -24.741 -21.345 1.00 59.34 72 ARG A CA 1
ATOM 536 C C . ARG A 1 72 ? 5.103 -25.857 -21.972 1.00 59.34 72 A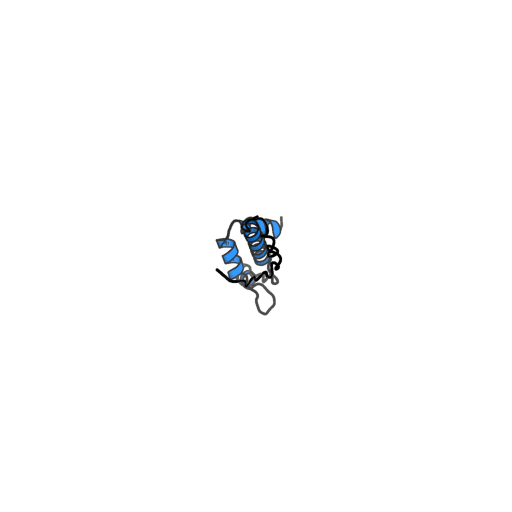RG A C 1
ATOM 538 O O . ARG A 1 72 ? 4.789 -26.288 -23.075 1.00 59.34 72 ARG A O 1
ATOM 545 N N . ARG A 1 73 ? 6.173 -26.293 -21.306 1.00 55.31 73 ARG A N 1
ATOM 546 C CA . ARG A 1 73 ? 6.787 -27.568 -21.664 1.00 55.31 73 ARG A CA 1
ATOM 547 C C . ARG A 1 73 ? 5.715 -28.615 -21.403 1.00 55.31 73 ARG A C 1
ATOM 549 O O . ARG A 1 73 ? 5.406 -28.888 -20.244 1.00 55.31 73 ARG A O 1
ATOM 556 N N . ASP A 1 74 ? 5.113 -29.118 -22.476 1.00 59.31 74 ASP A N 1
ATOM 557 C CA . ASP A 1 74 ? 4.420 -30.395 -22.449 1.00 59.31 74 ASP A CA 1
ATOM 558 C C . ASP A 1 74 ? 5.329 -31.386 -21.713 1.00 59.31 74 ASP A C 1
ATOM 560 O O . ASP A 1 74 ? 6.531 -31.442 -22.011 1.00 59.31 74 ASP A O 1
ATOM 564 N N . PRO A 1 75 ? 4.822 -32.131 -20.717 1.00 57.56 75 PRO A N 1
ATOM 565 C CA . PRO A 1 75 ? 5.578 -33.238 -20.174 1.00 57.56 75 PRO A CA 1
ATOM 566 C C . PRO A 1 75 ? 5.801 -34.200 -21.336 1.00 57.56 75 PRO A C 1
ATOM 568 O O . PRO A 1 75 ? 4.862 -34.828 -21.821 1.00 57.56 75 PRO A O 1
ATOM 571 N N . VAL A 1 76 ? 7.045 -34.243 -21.820 1.00 59.56 76 VAL A N 1
ATOM 572 C CA . VAL A 1 76 ? 7.502 -35.176 -22.845 1.00 59.56 76 VAL A CA 1
ATOM 573 C C . VAL A 1 76 ? 7.016 -36.554 -22.427 1.00 59.56 76 VAL A C 1
ATOM 575 O O . VAL A 1 76 ? 7.490 -37.133 -21.449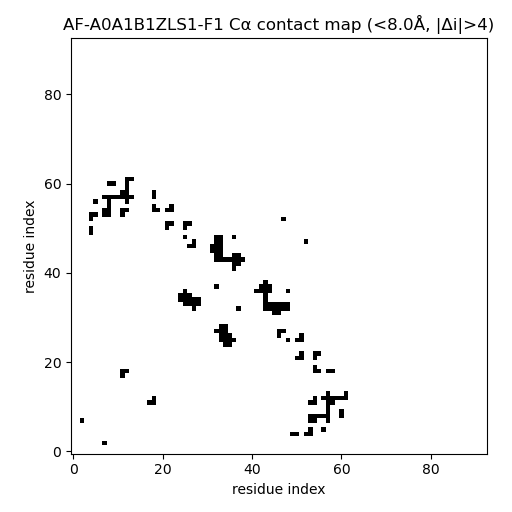 1.00 59.56 76 VAL A O 1
ATOM 578 N N . ARG A 1 77 ? 6.015 -37.045 -23.157 1.00 59.12 77 ARG A N 1
ATOM 579 C CA . ARG A 1 77 ? 5.595 -38.436 -23.141 1.00 59.12 77 ARG A CA 1
ATOM 580 C C . ARG A 1 77 ? 6.855 -39.228 -23.467 1.00 59.12 77 ARG A C 1
ATOM 582 O O . ARG A 1 77 ? 7.369 -39.119 -24.578 1.00 59.12 77 ARG A O 1
ATOM 589 N N . GLY A 1 78 ? 7.405 -39.908 -22.462 1.00 57.31 78 GLY A N 1
ATOM 590 C CA . GLY A 1 78 ? 8.615 -40.707 -22.618 1.00 57.31 78 GLY A CA 1
ATOM 591 C C . GLY A 1 78 ? 8.474 -41.673 -23.799 1.00 57.31 78 GLY A C 1
ATOM 592 O O . GLY A 1 78 ? 7.350 -42.091 -24.107 1.00 57.31 78 GLY A O 1
ATOM 593 N N . PRO A 1 79 ? 9.578 -42.003 -24.488 1.00 63.50 79 PRO A N 1
ATOM 594 C CA . PRO A 1 79 ? 9.528 -42.945 -25.598 1.00 63.50 79 PRO A CA 1
ATOM 595 C C . PRO A 1 79 ? 8.947 -44.288 -25.119 1.00 63.50 79 PRO A C 1
ATOM 597 O O . PRO A 1 79 ? 9.216 -44.692 -23.982 1.00 63.50 79 PRO A O 1
ATOM 600 N N . PRO A 1 80 ? 8.128 -44.976 -25.938 1.00 54.66 80 PRO A N 1
ATOM 601 C CA . PRO A 1 80 ? 7.590 -46.272 -25.562 1.00 54.66 80 PRO A CA 1
ATOM 602 C C . PRO A 1 80 ? 8.733 -47.268 -25.363 1.00 54.66 80 PRO A C 1
ATOM 604 O O . PRO A 1 80 ? 9.599 -47.442 -26.219 1.00 54.66 80 PRO A O 1
ATOM 607 N N . ALA A 1 81 ? 8.717 -47.917 -24.202 1.00 60.75 81 ALA A N 1
ATOM 608 C CA . ALA A 1 81 ? 9.537 -49.074 -23.920 1.00 60.75 81 ALA A CA 1
ATOM 609 C C . ALA A 1 81 ? 9.163 -50.199 -24.888 1.00 60.75 81 ALA A C 1
ATOM 611 O O . ALA A 1 81 ? 8.018 -50.652 -24.894 1.00 60.75 81 ALA A O 1
ATOM 612 N N . GLY A 1 82 ? 10.137 -50.687 -25.646 1.00 58.44 82 GLY A N 1
ATOM 613 C CA . GLY A 1 82 ? 10.004 -51.979 -26.296 1.00 58.44 82 GLY A CA 1
ATOM 614 C C . GLY A 1 82 ? 10.806 -52.103 -27.567 1.00 58.44 82 GLY A C 1
ATOM 615 O O . GLY A 1 82 ? 10.228 -51.950 -28.625 1.00 58.44 82 GLY A O 1
ATOM 616 N N . GLU A 1 83 ? 12.067 -52.511 -27.440 1.00 51.44 83 GLU A N 1
ATOM 617 C CA . GLU A 1 83 ? 12.603 -53.578 -28.286 1.00 51.44 83 GLU A CA 1
ATOM 618 C C . GLU A 1 83 ? 13.396 -54.517 -27.375 1.00 51.44 83 GLU A C 1
ATOM 620 O O . GLU A 1 83 ? 14.487 -54.219 -26.888 1.00 51.44 83 GLU A O 1
ATOM 625 N N . ARG A 1 84 ? 12.736 -55.623 -27.023 1.00 60.28 84 ARG A N 1
ATOM 626 C CA . ARG A 1 84 ? 13.347 -56.776 -26.377 1.00 60.28 84 ARG A CA 1
ATOM 627 C C . ARG A 1 84 ? 13.861 -57.685 -27.484 1.00 60.28 84 ARG A C 1
ATOM 629 O O . ARG A 1 84 ? 13.054 -58.109 -28.296 1.00 60.28 84 ARG A O 1
ATOM 636 N N . GLY A 1 85 ? 15.130 -58.061 -27.371 1.00 52.72 85 GLY A N 1
ATOM 637 C CA . GLY A 1 85 ? 15.626 -59.392 -27.706 1.00 52.72 85 GLY A CA 1
ATOM 638 C C . GLY A 1 85 ? 15.851 -59.689 -29.182 1.00 52.72 85 GLY A C 1
ATOM 639 O O . GLY A 1 85 ? 14.917 -59.709 -29.958 1.00 52.72 85 GLY A O 1
ATOM 640 N N . GLU A 1 86 ? 17.075 -60.094 -29.501 1.00 53.59 86 GLU A N 1
ATOM 641 C CA . GLU A 1 86 ? 17.296 -61.378 -30.165 1.00 53.59 86 GLU A CA 1
ATOM 642 C C . GLU A 1 86 ? 18.746 -61.798 -29.920 1.00 53.59 86 GLU A C 1
ATOM 644 O O . GLU A 1 86 ? 19.699 -61.115 -30.291 1.00 53.59 86 GLU A O 1
ATOM 649 N N . GLY A 1 87 ? 18.901 -62.897 -29.183 1.00 56.59 87 GLY A N 1
ATOM 650 C CA . GLY A 1 87 ? 20.158 -63.615 -29.104 1.00 56.59 87 GLY A CA 1
ATOM 651 C C . GLY A 1 87 ? 20.271 -64.554 -30.294 1.00 56.59 87 GLY A C 1
ATOM 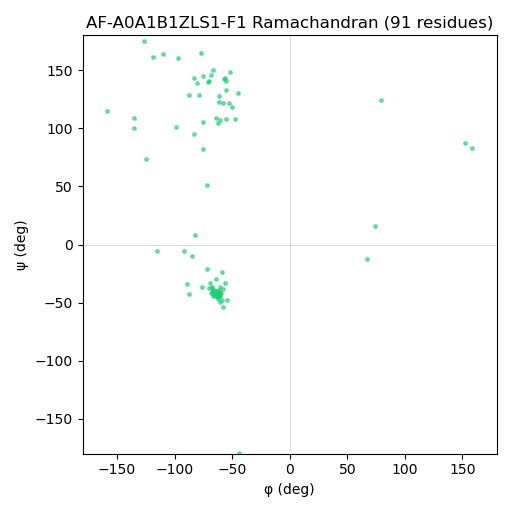652 O O . GLY A 1 87 ? 19.292 -65.191 -30.668 1.00 56.59 87 GLY A O 1
ATOM 653 N N . LEU A 1 88 ? 21.479 -64.710 -30.819 1.00 58.53 88 LEU A N 1
ATOM 654 C CA . LEU A 1 88 ? 21.867 -65.934 -31.501 1.00 58.53 88 LEU A CA 1
ATOM 655 C C . LEU A 1 88 ? 23.263 -66.336 -31.033 1.00 58.53 88 LEU A C 1
ATOM 657 O O . LEU A 1 88 ? 24.268 -65.703 -31.343 1.00 58.53 88 LEU A O 1
ATOM 661 N N . ALA A 1 89 ? 23.274 -67.409 -30.248 1.00 57.56 89 ALA A N 1
ATOM 662 C CA . ALA A 1 89 ? 24.387 -68.333 -30.156 1.00 57.56 89 ALA A CA 1
ATOM 663 C C . ALA A 1 89 ? 24.514 -69.103 -31.484 1.00 57.56 89 ALA A C 1
ATOM 665 O O . ALA A 1 89 ? 23.491 -69.430 -32.089 1.00 57.56 89 ALA A O 1
ATOM 666 N N . GLY A 1 90 ? 25.738 -69.445 -31.901 1.00 46.47 90 GLY A N 1
ATOM 667 C CA . GLY A 1 90 ? 25.953 -70.403 -32.993 1.00 46.47 90 GLY A CA 1
ATOM 668 C C . GLY A 1 90 ? 27.306 -70.315 -33.706 1.00 46.47 90 GLY A C 1
ATOM 669 O O . GLY A 1 90 ? 27.394 -69.707 -34.763 1.00 46.47 90 GLY A O 1
ATOM 670 N N . ASP A 1 91 ? 28.310 -70.954 -33.102 1.00 49.09 91 ASP A N 1
ATOM 671 C CA . ASP A 1 91 ? 29.589 -71.519 -33.614 1.00 49.09 91 ASP A CA 1
ATOM 672 C C . ASP A 1 91 ? 29.443 -72.312 -34.957 1.00 49.09 91 ASP A C 1
ATOM 674 O O . ASP A 1 91 ? 28.296 -72.520 -35.362 1.00 49.09 91 ASP A O 1
ATOM 678 N N . PRO A 1 92 ? 30.461 -72.937 -35.616 1.00 67.19 92 PRO A N 1
ATOM 679 C CA . PRO A 1 92 ? 31.941 -72.813 -35.647 1.00 67.19 92 PRO A CA 1
ATOM 680 C C . PRO A 1 92 ? 32.518 -72.632 -37.084 1.00 67.19 92 PRO A C 1
ATOM 682 O O . PRO A 1 92 ? 31.823 -72.860 -38.079 1.00 67.19 92 PRO A O 1
ATOM 685 N N . ARG A 1 93 ? 33.839 -72.402 -37.205 1.00 53.31 93 ARG A N 1
ATOM 686 C CA . ARG A 1 93 ? 34.727 -73.220 -38.069 1.00 53.31 93 ARG A CA 1
ATOM 687 C C . ARG A 1 93 ? 36.209 -73.027 -37.775 1.00 53.31 93 ARG A C 1
ATOM 689 O O . ARG A 1 93 ? 36.623 -71.865 -37.588 1.00 53.31 93 ARG A O 1
#

pLDDT: mean 79.88, std 17.11, range [44.97, 96.25]

Solvent-accessible surface area (backbone atoms only — not comparable to full-atom values): 5683 Å² total; per-residue (Å²): 133,82,81,50,53,67,61,50,8,58,58,28,34,78,31,61,70,62,24,52,50,39,53,71,53,45,37,78,38,98,87,52,21,20,48,41,38,31,74,74,68,72,50,55,42,55,51,81,32,66,65,35,51,14,26,54,49,3,51,52,52,34,50,60,70,66,47,75,88,61,78,79,78,70,80,76,76,70,81,81,88,80,87,77,84,84,86,81,89,81,87,88,136

Sequence (93 aa):
MTRDVSDLARLLADHDTLRAALLATHTARPDGRCRACGSQTGLASRWPCRLHSAAEQGARLAGDRHRPTGPRRDPVRGPPAGERGEGLAGDPR

Secondary structure (DSSP, 8-state):
----HHHHHHHHHT-HHHHHHHHHHS-B-TTSBBHHHHHHHS--PBSSPHHHHHHHHHHHHHHHHHS--PPP-----PPPP------------